Protein AF-A0A350XWM2-F1 (afdb_monomer)

pLDDT: mean 89.62, std 12.5, range [41.16, 98.75]

Mean predicted aligned error: 4.79 Å

Sequence (132 aa):
GCSALTEIAIPSGVTSIGASAFNGCSGLTVLDIPTGVTAIGEAAFSDCLGIKKFTIPSGVIKIENSVFSGCSSLSDVNIHSGITSIGDNAFNGCSSLTASYDFLYYVDYIGTSSFADCEGIDSLTVYNRKCI

Secondary structure (DSSP, 8-state):
--TT--EEE--TT--EE-TTTTTT-TT--EEE--TT--EE-TTTTTT-TT--EEE--TT--EE-TTTTTT-TT--EEE--TT--EE-TTTTTT-TTPPPPTTTTBT--EE-TTTTTT-TT-S----B-S---

Radius of gyration: 13.98 Å; Cα contacts (8 Å, |Δi|>4): 388; chains: 1; bounding box: 32×41×32 Å

Foldseek 3Di:
DCCPAAEDDDDQPDQEQEACCCAQNCNHAYYDDHLNHQYYYHCSCDNNCNHQEEEDRPNHQEQEHRVHQQNCNHAYYHADLSHQEYEHSSNQNVQNHADDAPRANAHNYYYHNVCHNNVNYPDHDHHHPDDD

Nearest PDB structures (foldseek):
  4gt6-assembly1_A  TM=9.016E-01  e=3.852E-07  Faecalibacterium duncaniae
  4fs7-assembly1_A  TM=9.587E-01  e=2.783E-05  Bacteroides ovatus ATCC 8483
  6mlx-assembly3_C  TM=9.124E-01  e=1.728E-04  Treponema pallidum
  4fdw-assembly1_A  TM=7.492E-01  e=3.702E-05  Bacteroides ovatus ATCC 8483
  4cp6-assembly1_A  TM=5.880E-01  e=2.832E-03  Streptococcus pneumoniae

Solvent-accessible surface area (backbone atoms only — not comparable to full-atom values): 6378 Å² total; per-residue (Å²): 87,52,52,82,43,42,64,51,83,53,63,73,86,44,44,62,45,53,57,42,70,41,26,34,17,36,36,26,52,46,75,53,74,38,63,58,22,42,43,55,26,43,25,20,38,14,36,15,42,34,28,37,66,47,70,61,32,80,52,31,41,53,48,32,37,22,24,33,20,44,12,37,43,26,34,44,71,50,53,56,74,61,31,36,36,39,23,40,25,21,33,18,37,13,33,43,26,45,62,63,91,71,53,30,48,45,41,78,41,76,33,64,54,23,62,36,64,26,7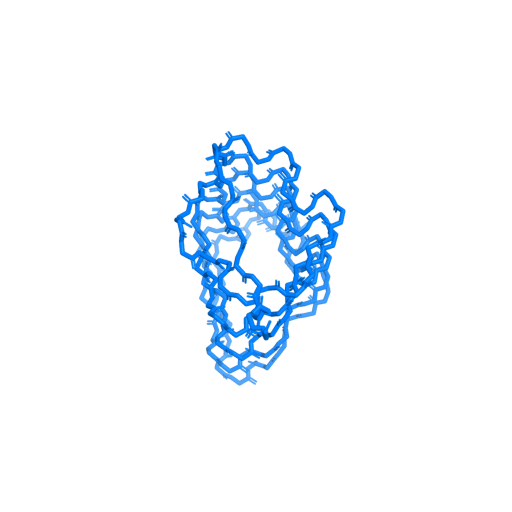2,41,45,88,62,86,70,76,41,65,85,78,82,128

Structure (mmCIF, N/CA/C/O backbone):
data_AF-A0A350XWM2-F1
#
_entry.id   AF-A0A350XWM2-F1
#
loop_
_atom_site.group_PDB
_atom_site.id
_atom_site.type_symbol
_atom_site.label_atom_id
_atom_site.labe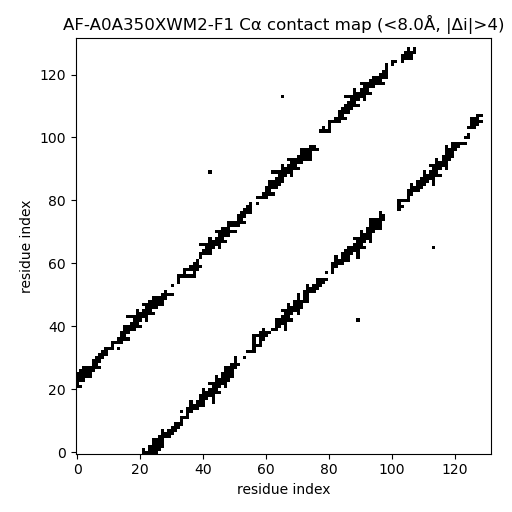l_alt_id
_atom_site.label_comp_id
_atom_site.label_asym_id
_atom_site.label_entity_id
_atom_site.label_seq_id
_atom_site.pdbx_PDB_ins_code
_atom_site.Cartn_x
_atom_site.Cartn_y
_atom_site.Cartn_z
_atom_site.occupancy
_atom_site.B_iso_or_equiv
_atom_site.auth_seq_id
_atom_site.auth_comp_id
_atom_site.auth_asym_id
_atom_site.auth_atom_id
_atom_site.pdbx_PDB_model_num
ATOM 1 N N . GLY A 1 1 ? 3.310 -15.412 -4.965 1.00 75.94 1 GLY A N 1
ATOM 2 C CA . GLY A 1 1 ? 1.909 -15.062 -5.244 1.00 75.94 1 GLY A CA 1
ATOM 3 C C . GLY A 1 1 ? 1.352 -15.751 -6.473 1.00 75.94 1 GLY A C 1
ATOM 4 O O . GLY A 1 1 ? 2.024 -16.576 -7.088 1.00 75.94 1 GLY A O 1
ATOM 5 N N . CYS A 1 2 ? 0.105 -15.418 -6.808 1.00 89.50 2 CYS A N 1
ATOM 6 C CA . CYS A 1 2 ? -0.668 -15.969 -7.922 1.00 89.50 2 CYS A CA 1
ATOM 7 C C . CYS A 1 2 ? -0.466 -15.127 -9.192 1.00 89.50 2 CYS A C 1
ATOM 9 O O . CYS A 1 2 ? -1.281 -14.268 -9.509 1.00 89.50 2 CYS A O 1
ATOM 11 N N . SER A 1 3 ? 0.614 -15.364 -9.936 1.00 91.00 3 SER A N 1
ATOM 12 C CA . SER A 1 3 ? 0.990 -14.550 -11.108 1.00 91.00 3 SER A CA 1
ATOM 13 C C . SER A 1 3 ? -0.024 -14.558 -12.262 1.00 91.00 3 SER A C 1
ATOM 15 O O . SER A 1 3 ? -0.007 -13.648 -13.083 1.00 91.00 3 SER A O 1
ATOM 17 N N . ALA A 1 4 ? -0.912 -15.555 -12.325 1.00 94.50 4 ALA A N 1
ATOM 18 C CA . ALA A 1 4 ? -1.978 -15.638 -13.326 1.00 94.50 4 ALA A CA 1
ATOM 19 C C . ALA A 1 4 ? -3.270 -14.899 -12.926 1.00 94.50 4 ALA A C 1
ATOM 21 O O . ALA A 1 4 ? -4.170 -14.768 -13.753 1.00 94.50 4 ALA A O 1
ATOM 22 N N . LEU A 1 5 ? -3.397 -14.448 -11.672 1.00 94.50 5 LEU A N 1
ATOM 23 C CA . LEU A 1 5 ? -4.575 -13.717 -11.211 1.00 94.50 5 LEU A CA 1
ATOM 24 C C . LEU A 1 5 ? -4.510 -12.282 -11.737 1.00 94.50 5 LEU A C 1
ATOM 26 O O . LEU A 1 5 ? -3.659 -11.514 -11.300 1.00 94.50 5 LEU A O 1
ATOM 30 N N . THR A 1 6 ? -5.398 -11.928 -12.664 1.00 96.31 6 THR A N 1
ATOM 31 C CA . THR A 1 6 ? -5.414 -10.597 -13.295 1.00 96.31 6 THR A CA 1
ATOM 32 C C . THR A 1 6 ? -6.416 -9.632 -12.681 1.00 96.31 6 THR A C 1
ATOM 34 O O . THR A 1 6 ? -6.230 -8.417 -12.761 1.00 96.31 6 THR A O 1
ATOM 37 N N . GLU A 1 7 ? -7.463 -10.175 -12.069 1.00 94.81 7 GLU A N 1
ATOM 38 C CA . GLU A 1 7 ? -8.595 -9.441 -11.519 1.00 94.81 7 GLU A CA 1
ATOM 39 C C . GLU A 1 7 ? -9.073 -10.103 -10.230 1.00 94.81 7 GLU A C 1
ATOM 41 O O . GLU A 1 7 ? -9.072 -11.332 -10.113 1.00 94.81 7 GLU A O 1
ATOM 46 N N . ILE A 1 8 ? -9.519 -9.288 -9.278 1.00 91.75 8 ILE A N 1
ATOM 47 C CA . ILE A 1 8 ? -10.257 -9.762 -8.115 1.00 91.75 8 ILE A CA 1
ATOM 48 C C . ILE A 1 8 ? -11.388 -8.802 -7.750 1.00 91.75 8 ILE A C 1
ATOM 50 O O . ILE A 1 8 ? -11.193 -7.594 -7.626 1.00 91.75 8 ILE A O 1
ATOM 54 N N . ALA A 1 9 ? -12.562 -9.381 -7.509 1.00 90.56 9 ALA A N 1
ATOM 55 C CA . ALA A 1 9 ? -13.698 -8.700 -6.910 1.00 90.56 9 ALA A CA 1
ATOM 56 C C . ALA A 1 9 ? -13.833 -9.153 -5.451 1.00 90.56 9 ALA A C 1
ATOM 58 O O . ALA A 1 9 ? -14.170 -10.309 -5.179 1.00 90.56 9 ALA A O 1
ATOM 59 N N . ILE A 1 10 ? -13.552 -8.256 -4.502 1.00 91.19 10 ILE A N 1
ATOM 60 C CA . ILE A 1 10 ? -13.708 -8.547 -3.074 1.00 91.19 10 ILE A CA 1
ATOM 61 C C . ILE A 1 10 ? -15.179 -8.302 -2.673 1.00 91.19 10 ILE A C 1
ATOM 63 O O . ILE A 1 10 ? -15.699 -7.210 -2.909 1.00 91.19 10 ILE A O 1
ATOM 67 N N . PRO A 1 11 ? -15.877 -9.279 -2.059 1.00 92.44 11 PRO A N 1
ATOM 68 C CA . PRO A 1 11 ? -17.278 -9.121 -1.665 1.00 92.44 11 PRO A CA 1
ATOM 69 C C . PRO A 1 11 ? -17.501 -7.984 -0.658 1.00 92.44 11 PRO A C 1
ATOM 71 O O . PRO A 1 11 ? -16.702 -7.789 0.255 1.00 92.44 11 PRO A O 1
ATOM 74 N N . SER A 1 12 ? -18.648 -7.303 -0.737 1.00 91.06 12 SER A N 1
ATOM 75 C CA . SER A 1 12 ? -18.987 -6.146 0.115 1.00 91.06 12 SER A CA 1
ATOM 76 C C . SER A 1 12 ? -19.051 -6.429 1.624 1.00 91.06 12 SER A C 1
ATOM 78 O O . SER A 1 12 ? -19.002 -5.491 2.414 1.00 91.06 12 SER A O 1
ATOM 80 N N . GLY A 1 13 ? -19.151 -7.698 2.033 1.00 95.25 13 GLY A N 1
ATOM 81 C CA . GLY A 1 13 ? -19.128 -8.112 3.441 1.00 95.25 13 GLY A CA 1
ATOM 82 C C . GLY A 1 13 ? -17.727 -8.257 4.044 1.00 95.25 13 GLY A C 1
ATOM 83 O O . GLY A 1 13 ? -17.610 -8.533 5.236 1.00 95.25 13 GLY A O 1
ATOM 84 N N . VAL A 1 14 ? -16.667 -8.112 3.244 1.00 96.62 14 VAL A N 1
ATOM 85 C CA . VAL A 1 14 ? -15.286 -8.200 3.729 1.00 96.62 14 VAL A CA 1
ATOM 86 C C . VAL A 1 14 ? -14.922 -6.926 4.483 1.00 96.62 14 VAL A C 1
ATOM 88 O O . VAL A 1 14 ? -15.028 -5.822 3.954 1.00 96.62 14 VAL A O 1
ATOM 91 N N . THR A 1 15 ? -14.460 -7.093 5.721 1.00 97.50 15 THR A N 1
ATOM 92 C CA . THR A 1 15 ? -14.045 -5.992 6.602 1.00 97.50 15 THR A CA 1
ATOM 93 C C . THR A 1 15 ? -12.530 -5.882 6.748 1.00 97.50 15 THR A C 1
ATOM 95 O O . THR A 1 15 ? -12.029 -4.841 7.166 1.00 97.50 15 THR A O 1
ATOM 98 N N . SER A 1 16 ? -11.776 -6.920 6.385 1.00 97.44 16 SER A N 1
ATOM 99 C CA . SER A 1 16 ? -10.319 -6.922 6.477 1.00 97.44 16 SER A CA 1
ATOM 100 C C . SER A 1 16 ? -9.662 -7.736 5.368 1.00 97.44 16 SER A C 1
ATOM 102 O O . SER A 1 16 ? -10.196 -8.741 4.898 1.00 97.44 16 SER A O 1
ATOM 104 N N . ILE A 1 17 ? -8.469 -7.297 4.970 1.00 97.88 17 ILE A N 1
ATOM 105 C CA . ILE A 1 17 ? -7.563 -8.017 4.077 1.00 97.88 17 ILE A CA 1
ATOM 106 C C . ILE A 1 17 ? -6.363 -8.447 4.912 1.00 97.88 17 ILE A C 1
ATOM 108 O O . ILE A 1 17 ? -5.702 -7.615 5.531 1.00 97.88 17 ILE A O 1
ATOM 112 N N . GLY A 1 18 ? -6.116 -9.754 4.975 1.00 98.25 18 GLY A N 1
ATOM 113 C CA . GLY A 1 18 ? -5.069 -10.326 5.819 1.00 98.25 18 GLY A CA 1
ATOM 114 C C . GLY A 1 18 ? -3.654 -9.957 5.373 1.00 98.25 18 GLY A C 1
ATOM 115 O O . GLY A 1 18 ? -3.423 -9.558 4.229 1.00 98.25 18 GLY A O 1
ATOM 116 N N . ALA A 1 19 ? -2.696 -10.140 6.282 1.00 98.56 19 ALA A N 1
ATOM 117 C CA . ALA A 1 19 ? -1.282 -9.983 5.965 1.00 98.56 19 ALA A CA 1
ATOM 118 C C . ALA A 1 19 ? -0.883 -10.901 4.798 1.00 98.56 19 ALA A C 1
ATOM 120 O O . ALA A 1 19 ? -1.285 -12.064 4.747 1.00 98.56 19 ALA A O 1
ATOM 121 N N . SER A 1 20 ? -0.110 -10.361 3.853 1.00 98.06 20 SER A N 1
ATOM 122 C CA . SER A 1 20 ? 0.365 -11.052 2.645 1.00 98.06 20 SER A CA 1
ATOM 123 C C . SER A 1 20 ? -0.722 -11.690 1.761 1.00 98.06 20 SER A C 1
ATOM 125 O O . SER A 1 20 ? -0.392 -12.517 0.912 1.00 98.06 20 SER A O 1
ATOM 127 N N . ALA A 1 21 ? -2.004 -11.319 1.911 1.00 97.50 21 ALA A N 1
ATOM 128 C CA . ALA A 1 21 ? -3.126 -11.980 1.230 1.00 97.50 21 ALA A CA 1
ATOM 129 C C . ALA A 1 21 ? -2.974 -12.058 -0.301 1.00 97.50 21 ALA A C 1
ATOM 131 O O . ALA A 1 21 ? -3.366 -13.054 -0.907 1.00 97.50 21 ALA A O 1
ATOM 132 N N . PHE A 1 22 ? -2.370 -11.037 -0.911 1.00 97.69 22 PHE A N 1
ATOM 133 C CA . PHE A 1 22 ? -2.096 -10.954 -2.345 1.00 97.69 22 PHE A CA 1
ATOM 134 C C . PHE A 1 22 ? -0.607 -10.766 -2.653 1.00 97.69 22 PHE A C 1
ATOM 136 O O . PHE A 1 22 ? -0.263 -10.391 -3.771 1.00 97.69 22 PHE A O 1
ATOM 143 N N . ASN A 1 23 ? 0.289 -11.078 -1.710 1.00 98.00 23 ASN A N 1
ATOM 144 C CA . ASN A 1 23 ? 1.728 -10.918 -1.909 1.00 98.00 23 ASN A CA 1
ATOM 145 C C . ASN A 1 23 ? 2.218 -11.664 -3.171 1.00 98.00 23 ASN A C 1
ATOM 147 O O . ASN A 1 23 ? 1.952 -12.857 -3.381 1.00 98.00 23 ASN A O 1
ATOM 151 N N . GLY A 1 24 ? 2.931 -10.945 -4.036 1.00 97.75 24 GLY A N 1
ATOM 152 C CA . GLY A 1 24 ? 3.489 -11.430 -5.291 1.00 97.75 24 GLY A CA 1
ATOM 153 C C . GLY A 1 24 ? 2.442 -11.810 -6.338 1.00 97.75 24 GLY A C 1
ATOM 154 O O . GLY A 1 24 ? 2.725 -12.660 -7.188 1.00 97.75 24 GLY A O 1
ATOM 155 N N . CYS A 1 25 ? 1.217 -11.279 -6.272 1.00 97.44 25 CYS A N 1
ATOM 156 C CA . CYS A 1 25 ? 0.229 -11.409 -7.349 1.00 97.44 25 CYS A CA 1
ATOM 157 C C . CYS A 1 25 ? 0.571 -10.436 -8.486 1.00 97.44 25 CYS A C 1
ATOM 159 O O . CYS A 1 25 ? -0.141 -9.474 -8.753 1.00 97.44 25 CYS A O 1
ATOM 161 N N . SER A 1 26 ? 1.694 -10.687 -9.161 1.00 96.69 26 SER A N 1
ATOM 162 C CA . SER A 1 26 ? 2.280 -9.774 -10.150 1.00 96.69 26 SER A CA 1
ATOM 163 C C . SER A 1 26 ? 1.413 -9.525 -11.389 1.00 96.69 26 SER A C 1
ATOM 165 O O . SER A 1 26 ? 1.596 -8.509 -12.052 1.00 96.69 26 SER A O 1
ATOM 167 N N . GLY A 1 27 ? 0.466 -10.418 -11.691 1.00 96.12 27 GLY A N 1
ATOM 168 C CA . GLY A 1 27 ? -0.499 -10.251 -12.779 1.00 96.12 27 GLY A CA 1
ATOM 169 C C . GLY A 1 27 ? -1.713 -9.388 -12.429 1.00 96.12 27 GLY A C 1
ATOM 170 O O . GLY A 1 27 ? -2.459 -9.031 -13.338 1.00 96.12 27 GLY A O 1
ATOM 171 N N . LEU A 1 28 ? -1.925 -9.049 -11.150 1.00 96.69 28 LEU A N 1
ATOM 172 C CA . LEU A 1 28 ? -3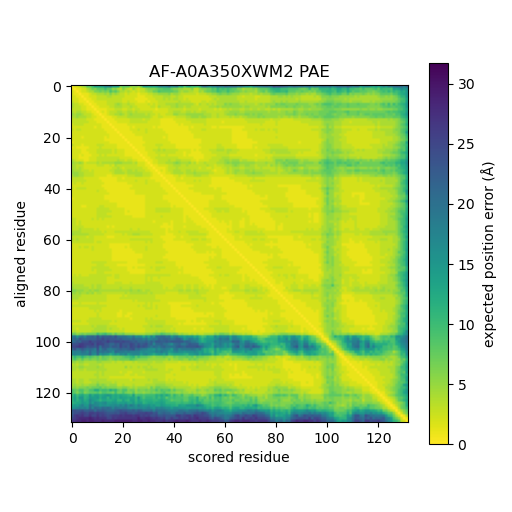.138 -8.379 -10.684 1.00 96.69 28 LEU A CA 1
ATOM 173 C C . LEU A 1 28 ? -3.155 -6.925 -11.158 1.00 96.69 28 LEU A C 1
ATOM 175 O O . LEU A 1 28 ? -2.312 -6.131 -10.756 1.00 96.69 28 LEU A O 1
ATOM 179 N N . THR A 1 29 ? -4.118 -6.584 -12.011 1.00 95.06 29 THR A N 1
ATOM 180 C CA . THR A 1 29 ? -4.246 -5.251 -12.631 1.00 95.06 29 THR A CA 1
ATOM 181 C C . THR A 1 29 ? -5.575 -4.578 -12.310 1.00 95.06 29 THR A C 1
ATOM 183 O O . THR A 1 29 ? -5.637 -3.350 -12.266 1.00 95.06 29 THR A O 1
ATOM 186 N N . VAL A 1 30 ? -6.621 -5.374 -12.068 1.00 89.81 30 VAL A N 1
ATOM 187 C CA . VAL A 1 30 ? -7.963 -4.910 -11.708 1.00 89.81 30 VAL A CA 1
ATOM 188 C C . VAL A 1 30 ? -8.259 -5.336 -10.273 1.00 89.81 30 VAL A C 1
ATOM 190 O O . VAL A 1 30 ? -8.222 -6.523 -9.945 1.00 89.81 30 VAL A O 1
ATOM 193 N N . LEU A 1 31 ? -8.518 -4.359 -9.409 1.00 90.50 31 LEU A N 1
ATOM 194 C CA . LEU A 1 31 ? -8.714 -4.568 -7.982 1.00 90.50 31 LEU A CA 1
ATOM 195 C C . LEU A 1 31 ? -9.728 -3.561 -7.444 1.00 90.50 31 LEU A C 1
ATOM 197 O O . LEU A 1 31 ? -9.418 -2.377 -7.327 1.00 90.50 31 LEU A O 1
ATOM 201 N N . ASP A 1 32 ? -10.899 -4.060 -7.056 1.00 87.44 32 ASP A N 1
ATOM 202 C CA . ASP A 1 32 ? -11.929 -3.268 -6.388 1.00 87.44 32 ASP A CA 1
ATOM 203 C C . ASP A 1 32 ? -11.985 -3.638 -4.902 1.00 87.44 32 ASP A C 1
ATOM 205 O O . ASP A 1 32 ? -12.397 -4.743 -4.529 1.00 87.44 32 ASP A O 1
ATOM 209 N N . ILE A 1 33 ? -11.563 -2.707 -4.039 1.00 91.44 33 ILE A N 1
ATOM 210 C CA . ILE A 1 33 ? -11.658 -2.866 -2.584 1.00 91.44 33 ILE A CA 1
ATOM 211 C C . ILE A 1 33 ? -12.974 -2.251 -2.088 1.00 91.44 33 ILE A C 1
ATOM 213 O O . ILE A 1 33 ? -13.1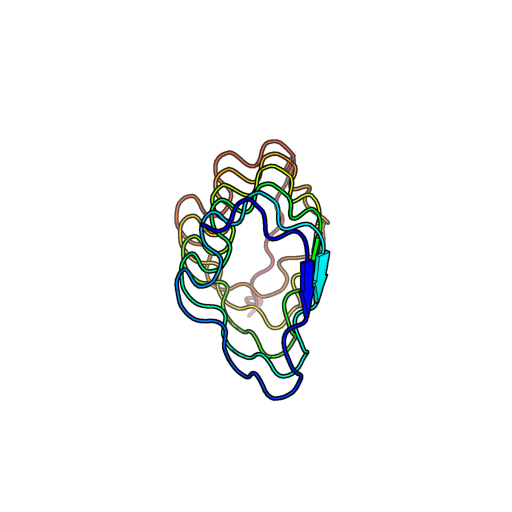95 -1.052 -2.276 1.00 91.44 33 ILE A O 1
ATOM 217 N N . PRO A 1 34 ? -13.853 -3.021 -1.423 1.00 90.94 34 PRO A N 1
ATOM 218 C CA . PRO A 1 34 ? -15.103 -2.494 -0.904 1.00 90.94 34 PRO A CA 1
ATOM 219 C C . PRO A 1 34 ? -14.863 -1.477 0.215 1.00 90.94 34 PRO A C 1
ATOM 221 O O . PRO A 1 34 ? -13.960 -1.615 1.041 1.00 90.94 34 PRO A O 1
ATOM 224 N N . THR A 1 35 ? -15.739 -0.475 0.292 1.00 90.50 35 THR A N 1
ATOM 225 C CA . THR A 1 35 ? -15.663 0.619 1.278 1.00 90.50 35 THR A CA 1
ATOM 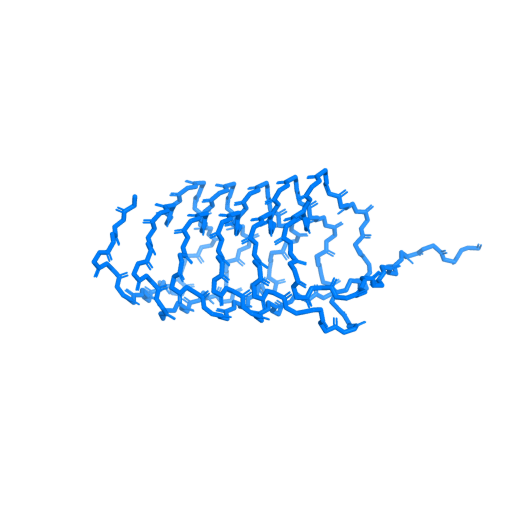226 C C . THR A 1 35 ? -15.801 0.155 2.730 1.00 90.50 35 THR A C 1
ATOM 228 O O . THR A 1 35 ? -15.413 0.886 3.638 1.00 90.50 35 THR A O 1
ATOM 231 N N . GLY A 1 36 ? -16.338 -1.050 2.953 1.00 95.12 36 GLY A N 1
ATOM 232 C CA . GLY A 1 36 ? -16.465 -1.678 4.270 1.00 95.12 36 GLY A CA 1
ATOM 233 C C . GLY A 1 36 ? -15.157 -2.232 4.845 1.00 95.12 36 GLY A C 1
ATOM 234 O O . GLY A 1 36 ? -15.132 -2.602 6.018 1.00 95.12 36 GLY A O 1
ATOM 235 N N . VAL A 1 37 ? -14.076 -2.280 4.058 1.00 97.50 37 VAL A N 1
ATOM 236 C CA . VAL A 1 37 ? -12.757 -2.693 4.547 1.00 97.50 37 VAL A CA 1
ATOM 237 C C . VAL A 1 37 ? -12.197 -1.623 5.482 1.00 97.50 37 VAL A C 1
ATOM 239 O O . VAL A 1 37 ? -12.081 -0.454 5.120 1.00 97.50 37 VAL A O 1
ATOM 242 N N . THR A 1 38 ? -11.822 -2.037 6.690 1.00 97.50 38 THR A N 1
ATOM 243 C CA . THR A 1 38 ? -11.251 -1.170 7.731 1.00 97.50 38 THR A CA 1
ATOM 244 C C . THR A 1 38 ? -9.798 -1.506 8.057 1.00 97.50 38 THR A C 1
ATOM 246 O O . THR A 1 38 ? -9.129 -0.736 8.743 1.00 97.50 38 THR A O 1
ATOM 249 N N . ALA A 1 39 ? -9.283 -2.633 7.555 1.00 97.81 39 ALA A N 1
ATOM 250 C CA . ALA A 1 39 ? -7.908 -3.062 7.783 1.00 97.81 39 ALA A CA 1
ATOM 251 C C . ALA A 1 39 ? -7.302 -3.743 6.549 1.00 97.81 39 ALA A C 1
ATOM 253 O O . ALA A 1 39 ? -7.915 -4.632 5.953 1.00 97.81 39 ALA A O 1
ATOM 254 N N . ILE A 1 40 ? -6.069 -3.357 6.216 1.00 98.25 40 ILE A N 1
ATOM 255 C CA . ILE A 1 40 ? -5.220 -4.004 5.213 1.00 98.25 40 ILE A CA 1
ATOM 256 C C . ILE A 1 40 ? -3.931 -4.405 5.926 1.00 98.25 40 ILE A C 1
ATOM 258 O O . ILE A 1 40 ? -3.229 -3.549 6.455 1.00 98.25 40 ILE A O 1
ATOM 262 N N . GLY A 1 41 ? -3.667 -5.707 5.995 1.00 98.56 41 GLY A N 1
ATOM 263 C CA . GLY A 1 41 ? -2.541 -6.251 6.743 1.00 98.56 41 GLY A CA 1
ATOM 264 C C . GLY A 1 41 ? -1.184 -6.001 6.090 1.00 98.56 41 GLY A C 1
ATOM 265 O O . GLY A 1 41 ? -1.080 -5.671 4.908 1.00 98.56 41 GLY A O 1
ATOM 266 N N . GLU A 1 42 ? -0.136 -6.234 6.876 1.00 98.75 42 GLU A N 1
ATOM 267 C CA . GLU A 1 42 ? 1.261 -6.156 6.447 1.00 98.75 42 GLU A CA 1
ATOM 268 C C . GLU A 1 42 ? 1.506 -6.910 5.132 1.00 98.75 42 GLU A C 1
ATOM 270 O O . GLU A 1 42 ? 1.058 -8.048 4.956 1.00 98.75 42 GLU A O 1
ATOM 275 N N . ALA A 1 43 ? 2.215 -6.262 4.203 1.00 98.56 43 ALA A N 1
ATOM 276 C CA . ALA A 1 43 ? 2.591 -6.814 2.902 1.00 98.56 43 ALA A CA 1
ATOM 277 C C . ALA A 1 43 ? 1.426 -7.367 2.053 1.00 98.56 43 ALA A C 1
ATOM 279 O O . ALA A 1 43 ? 1.666 -8.135 1.119 1.00 98.56 43 ALA A O 1
ATOM 280 N N . ALA A 1 44 ? 0.170 -6.990 2.342 1.00 98.38 44 ALA A N 1
ATOM 281 C CA . ALA A 1 44 ? -1.012 -7.554 1.686 1.00 98.38 44 ALA A CA 1
ATOM 282 C C . ALA A 1 44 ? -0.951 -7.491 0.155 1.00 98.38 44 ALA A C 1
ATOM 284 O O . ALA A 1 44 ? -1.414 -8.429 -0.486 1.00 98.38 44 ALA A O 1
ATOM 285 N N . PHE A 1 45 ? -0.352 -6.445 -0.417 1.00 98.25 45 PHE A N 1
ATOM 286 C CA . PHE A 1 45 ? -0.184 -6.261 -1.858 1.00 98.25 45 PHE A CA 1
ATOM 287 C C . PHE A 1 45 ? 1.285 -6.114 -2.269 1.00 98.25 45 PHE A C 1
ATOM 289 O O . PHE A 1 45 ? 1.561 -5.607 -3.350 1.00 98.25 45 PHE A O 1
ATOM 296 N N . SER A 1 46 ? 2.238 -6.547 -1.441 1.00 98.50 46 SER A N 1
ATOM 297 C CA . SER A 1 46 ? 3.656 -6.447 -1.795 1.00 98.50 46 SER A CA 1
ATOM 298 C C . SER A 1 46 ? 3.961 -7.267 -3.058 1.00 98.50 46 SER A C 1
ATOM 300 O O . SER A 1 46 ? 3.373 -8.326 -3.270 1.00 98.50 46 SER A O 1
ATOM 302 N N . ASP A 1 47 ? 4.842 -6.755 -3.918 1.00 98.31 47 ASP A N 1
ATOM 303 C CA . ASP A 1 47 ? 5.241 -7.323 -5.212 1.00 98.31 47 ASP A CA 1
ATOM 304 C C . ASP A 1 47 ? 4.081 -7.533 -6.211 1.00 98.31 47 ASP A C 1
ATOM 306 O O . ASP A 1 47 ? 4.158 -8.345 -7.142 1.00 98.31 47 ASP A O 1
ATOM 310 N N . CYS A 1 48 ? 2.989 -6.777 -6.064 1.00 97.88 48 CYS A N 1
ATOM 311 C CA . CYS A 1 48 ? 1.905 -6.714 -7.044 1.00 97.88 48 CYS A CA 1
ATOM 312 C C . CYS A 1 48 ? 2.264 -5.778 -8.208 1.00 97.88 48 CYS A C 1
ATOM 314 O O . CYS A 1 48 ? 1.772 -4.657 -8.323 1.00 97.88 48 CYS A O 1
ATOM 316 N N . LEU A 1 49 ? 3.117 -6.271 -9.107 1.00 97.44 49 LEU A N 1
ATOM 317 C CA . LEU A 1 49 ? 3.686 -5.502 -10.223 1.00 97.44 49 LEU A CA 1
ATOM 318 C C . LEU A 1 49 ? 2.660 -4.988 -11.249 1.00 97.44 49 LEU A C 1
ATOM 320 O O . LEU A 1 49 ? 2.999 -4.117 -12.046 1.00 97.44 49 LEU A O 1
ATOM 324 N N . GLY A 1 50 ? 1.440 -5.528 -11.275 1.00 96.69 50 G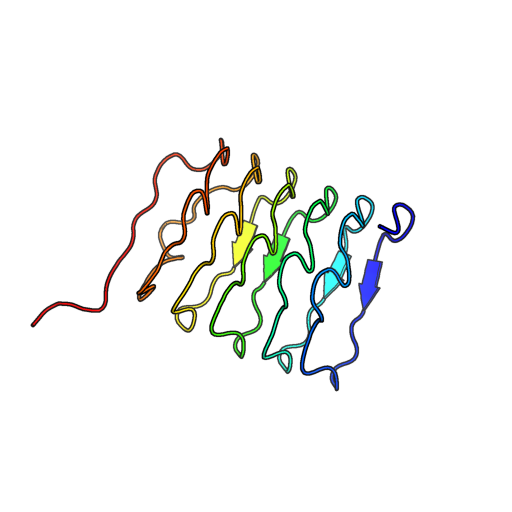LY A N 1
ATOM 325 C CA . GLY A 1 50 ? 0.388 -5.135 -12.216 1.00 96.69 50 GLY A CA 1
ATOM 326 C C . GLY A 1 50 ? -0.511 -3.992 -11.732 1.00 96.69 50 GLY A C 1
ATOM 327 O O . GLY A 1 50 ? -1.183 -3.365 -12.557 1.00 96.69 50 GLY A O 1
ATOM 328 N N . ILE A 1 51 ? -0.534 -3.696 -10.426 1.00 96.00 51 ILE A N 1
ATOM 329 C CA . ILE A 1 51 ? -1.438 -2.687 -9.862 1.00 96.00 51 ILE A CA 1
ATOM 330 C C . ILE A 1 51 ? -0.916 -1.306 -10.245 1.00 96.00 51 ILE A C 1
ATOM 332 O O . ILE A 1 51 ? 0.199 -0.935 -9.894 1.00 96.00 51 ILE A O 1
ATOM 336 N N . LYS A 1 52 ? -1.741 -0.532 -10.954 1.00 95.31 52 LYS A N 1
ATOM 337 C CA . LYS A 1 52 ? -1.398 0.834 -11.386 1.00 95.31 52 LYS A CA 1
ATOM 338 C C . LYS A 1 52 ? -2.016 1.916 -10.521 1.00 95.31 52 LYS A C 1
ATOM 340 O O . LYS A 1 52 ? -1.441 2.991 -10.360 1.00 95.31 52 LYS A O 1
ATOM 345 N N . LYS A 1 53 ? -3.213 1.637 -10.011 1.00 93.62 53 LYS A N 1
ATOM 346 C CA . LYS A 1 53 ? -3.996 2.556 -9.199 1.00 93.62 53 LYS A CA 1
ATOM 347 C C . LYS A 1 53 ? -4.549 1.831 -7.992 1.00 93.62 53 LYS A C 1
ATOM 349 O O . LYS A 1 53 ? -5.007 0.699 -8.127 1.00 93.62 53 LYS A O 1
ATOM 354 N N . PHE A 1 54 ? -4.554 2.499 -6.849 1.00 93.88 54 PHE A N 1
ATOM 355 C CA . PHE A 1 54 ? -5.171 1.974 -5.640 1.00 93.88 54 PHE A CA 1
ATOM 356 C C . PHE A 1 54 ? -5.926 3.078 -4.904 1.00 93.88 54 PHE A C 1
ATOM 358 O O . PHE A 1 54 ? -5.404 4.172 -4.712 1.00 93.88 54 PHE A O 1
ATOM 365 N N . THR A 1 55 ? -7.153 2.798 -4.468 1.00 92.75 55 THR A N 1
ATOM 366 C CA . THR A 1 55 ? -7.895 3.693 -3.570 1.00 92.75 55 THR A CA 1
ATOM 367 C C . THR A 1 55 ? -7.940 3.075 -2.186 1.00 92.75 55 THR A C 1
ATOM 369 O O . THR A 1 55 ? -8.465 1.975 -2.021 1.00 92.75 55 THR A O 1
ATOM 372 N N . ILE A 1 56 ? -7.387 3.774 -1.194 1.00 92.69 56 ILE A N 1
ATOM 373 C CA . ILE A 1 56 ? -7.448 3.332 0.198 1.00 92.69 56 ILE A CA 1
ATOM 374 C C . ILE A 1 56 ? -8.908 3.452 0.679 1.00 92.69 56 ILE A C 1
ATOM 376 O O . ILE A 1 56 ? -9.485 4.540 0.579 1.00 92.69 56 ILE A O 1
ATOM 380 N N . PRO A 1 57 ? -9.539 2.371 1.176 1.00 94.44 57 PRO A N 1
ATOM 381 C CA . PRO A 1 57 ? -10.903 2.437 1.696 1.00 94.44 57 PRO A CA 1
ATOM 382 C C . PRO A 1 57 ? -11.000 3.405 2.874 1.00 94.44 57 PRO A C 1
ATOM 384 O O . PRO A 1 57 ? -10.157 3.373 3.762 1.00 94.44 57 PRO A O 1
ATOM 387 N N . SER A 1 58 ? -12.071 4.199 2.941 1.00 92.00 58 SER A N 1
ATOM 388 C CA . SER A 1 58 ? -12.234 5.271 3.939 1.00 92.00 58 SER A CA 1
ATOM 389 C C . SER A 1 58 ? -12.200 4.817 5.404 1.00 92.00 58 SER A C 1
ATOM 391 O O . SER A 1 58 ? -12.025 5.644 6.297 1.00 92.00 58 SER A O 1
ATOM 393 N N . GLY A 1 59 ? -12.439 3.527 5.664 1.00 94.44 59 GLY A N 1
ATOM 394 C CA . GLY A 1 59 ? -12.371 2.935 6.999 1.00 94.44 59 GLY A CA 1
ATOM 395 C C . GLY A 1 59 ? -10.955 2.567 7.449 1.00 94.44 59 GLY A C 1
ATOM 396 O O . GLY A 1 59 ? -10.761 2.266 8.626 1.00 94.44 59 GLY A O 1
ATOM 397 N N . VAL A 1 60 ? -9.977 2.571 6.541 1.00 96.12 60 VAL A N 1
ATOM 398 C CA . VAL A 1 60 ? -8.576 2.281 6.849 1.00 96.12 60 VAL A CA 1
ATOM 399 C C . VAL A 1 60 ? -7.945 3.520 7.474 1.00 96.12 60 VAL A C 1
ATOM 401 O O . VAL A 1 60 ? -8.021 4.615 6.935 1.00 96.12 60 VAL A O 1
ATOM 404 N N . ILE A 1 61 ? -7.318 3.348 8.636 1.00 95.25 61 ILE 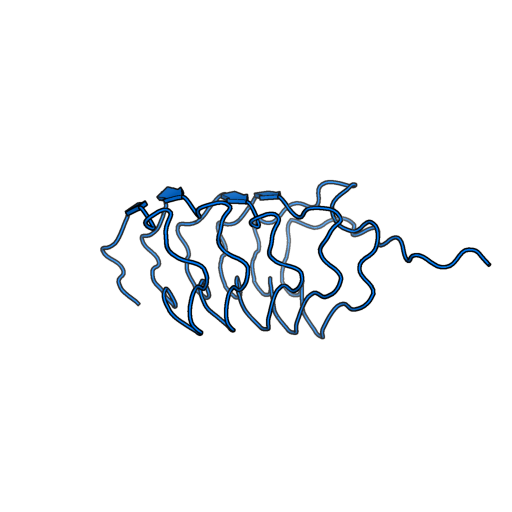A N 1
ATOM 405 C CA . ILE A 1 61 ? -6.675 4.444 9.386 1.00 95.25 61 ILE A CA 1
ATOM 406 C C . ILE A 1 61 ? -5.145 4.367 9.303 1.00 95.25 61 ILE A C 1
ATOM 408 O O . ILE A 1 61 ? -4.446 5.359 9.514 1.00 95.25 61 ILE A O 1
ATOM 412 N N . LYS A 1 62 ? -4.609 3.187 8.982 1.00 95.75 62 LYS A N 1
ATOM 413 C CA . LYS A 1 62 ? -3.174 2.921 8.917 1.00 95.75 62 LYS A CA 1
ATOM 414 C C . LYS A 1 62 ? -2.842 2.156 7.650 1.00 95.75 62 LYS A C 1
ATOM 416 O O . LYS A 1 62 ? -3.526 1.192 7.316 1.00 95.75 62 LYS A O 1
ATOM 421 N N . ILE A 1 63 ? -1.771 2.572 6.988 1.00 96.56 63 ILE A N 1
ATOM 422 C CA . ILE A 1 63 ? -1.111 1.770 5.963 1.00 96.56 63 ILE A CA 1
ATOM 423 C C . ILE A 1 63 ? -0.015 1.003 6.690 1.00 96.56 63 ILE A C 1
ATOM 425 O O . ILE A 1 63 ? 0.942 1.610 7.163 1.00 96.56 63 ILE A O 1
ATOM 429 N N . GLU A 1 64 ? -0.206 -0.303 6.854 1.00 98.56 64 GLU A N 1
ATOM 430 C CA . GLU A 1 64 ? 0.736 -1.168 7.568 1.00 98.56 64 GLU A CA 1
ATOM 431 C C . GLU A 1 64 ? 2.077 -1.302 6.826 1.00 98.56 64 GLU A C 1
ATOM 433 O O . GLU A 1 64 ? 2.266 -0.809 5.707 1.00 98.56 64 GLU A O 1
ATOM 438 N N . ASN A 1 65 ? 3.026 -1.987 7.460 1.00 98.69 65 ASN A N 1
ATOM 439 C CA . ASN A 1 65 ? 4.350 -2.211 6.895 1.00 98.69 65 ASN A CA 1
ATOM 440 C C . ASN A 1 65 ? 4.271 -2.918 5.534 1.00 98.69 65 ASN A C 1
ATOM 442 O O . ASN A 1 65 ? 3.484 -3.848 5.329 1.00 98.69 65 ASN A O 1
ATOM 446 N N . SER A 1 66 ? 5.102 -2.462 4.599 1.00 98.62 66 SER A N 1
ATOM 447 C CA . SER A 1 66 ? 5.303 -3.070 3.282 1.00 98.62 66 SER A CA 1
ATOM 448 C C . SER A 1 66 ? 4.044 -3.322 2.441 1.00 98.62 66 SER A C 1
ATOM 450 O O . SER A 1 66 ? 4.131 -4.084 1.482 1.00 98.62 66 SER A O 1
ATOM 452 N N . VAL A 1 67 ? 2.883 -2.717 2.741 1.00 98.50 67 VAL A N 1
ATOM 453 C CA . VAL A 1 67 ? 1.600 -3.049 2.079 1.00 98.50 67 VAL A CA 1
ATOM 454 C C . VAL A 1 67 ? 1.708 -3.039 0.553 1.00 98.50 67 VAL A C 1
ATOM 456 O O . VAL A 1 67 ? 1.193 -3.961 -0.073 1.00 98.50 67 VAL A O 1
ATOM 459 N N . PHE A 1 68 ? 2.410 -2.060 -0.022 1.00 98.19 68 PHE A N 1
ATOM 460 C CA . PHE A 1 68 ? 2.663 -1.920 -1.459 1.00 98.19 68 PHE A CA 1
ATOM 461 C C . PHE A 1 68 ? 4.147 -2.055 -1.826 1.00 98.19 68 PHE A C 1
ATOM 463 O O . PHE A 1 68 ? 4.539 -1.690 -2.932 1.00 98.19 68 PHE A O 1
ATOM 470 N N . SER A 1 69 ? 4.988 -2.592 -0.938 1.00 98.44 69 SER A N 1
ATOM 471 C CA . SER A 1 69 ? 6.423 -2.757 -1.203 1.00 98.44 69 SER A CA 1
ATOM 472 C C . SER A 1 69 ? 6.649 -3.522 -2.509 1.00 98.44 69 SER A C 1
ATOM 474 O O . SER A 1 69 ? 6.080 -4.596 -2.688 1.00 98.44 69 SER A O 1
ATOM 476 N N . GLY A 1 70 ? 7.460 -2.980 -3.414 1.00 98.00 70 GLY A N 1
ATOM 477 C CA . GLY A 1 70 ? 7.782 -3.566 -4.716 1.00 98.00 70 GLY A CA 1
ATOM 478 C C . GLY A 1 70 ? 6.718 -3.373 -5.803 1.00 98.00 70 GLY A C 1
ATOM 479 O O . GLY A 1 70 ? 6.892 -3.889 -6.905 1.00 98.00 70 GLY A O 1
ATOM 480 N N . CYS A 1 71 ? 5.626 -2.637 -5.558 1.00 97.62 71 CYS A N 1
ATOM 481 C CA . CYS A 1 71 ? 4.603 -2.357 -6.577 1.00 97.62 71 CYS A CA 1
ATOM 482 C C . CYS A 1 71 ? 5.091 -1.327 -7.611 1.00 97.62 71 CYS A C 1
ATOM 484 O O . CYS A 1 71 ? 4.622 -0.193 -7.657 1.00 97.62 71 CYS A O 1
ATOM 486 N N . SER A 1 72 ? 6.030 -1.716 -8.471 1.00 97.12 72 SER A N 1
ATOM 487 C CA . SER A 1 72 ? 6.733 -0.800 -9.380 1.00 97.12 72 SER A CA 1
ATOM 488 C C . SER A 1 72 ? 5.843 -0.097 -10.411 1.00 97.12 72 SER A C 1
ATOM 490 O O . SER A 1 72 ? 6.191 0.995 -10.855 1.00 97.12 72 SER A O 1
ATOM 492 N N . SER A 1 73 ? 4.687 -0.666 -10.769 1.00 96.69 73 SER A N 1
ATOM 493 C CA . SER A 1 73 ? 3.712 -0.029 -11.673 1.00 96.69 73 SER A CA 1
ATOM 494 C C . SER A 1 73 ? 2.716 0.897 -10.971 1.00 96.69 73 SER A C 1
ATOM 496 O O . SER A 1 73 ? 1.930 1.553 -11.660 1.00 96.69 73 SER A O 1
ATOM 498 N N . LEU A 1 74 ? 2.703 0.941 -9.634 1.00 95.62 74 LEU A N 1
ATOM 499 C CA . LEU A 1 74 ? 1.745 1.730 -8.865 1.00 95.62 74 LEU A CA 1
ATOM 500 C C . LEU A 1 74 ? 2.067 3.213 -9.027 1.00 95.62 74 LEU A C 1
ATOM 502 O O . LEU A 1 74 ? 3.012 3.714 -8.430 1.00 95.62 74 LEU A O 1
ATOM 506 N N . SER A 1 75 ? 1.283 3.905 -9.849 1.00 93.75 75 SER A N 1
ATOM 507 C CA . SER A 1 75 ? 1.508 5.313 -10.184 1.00 93.75 75 SER A CA 1
ATOM 508 C C . SER A 1 75 ? 0.630 6.283 -9.400 1.00 93.75 75 SER A C 1
ATOM 510 O O . SER A 1 75 ? 0.962 7.458 -9.274 1.00 93.75 75 SER A O 1
ATOM 512 N N . ASP A 1 76 ? -0.510 5.798 -8.905 1.00 90.81 76 ASP A N 1
ATOM 513 C CA . ASP A 1 76 ? -1.571 6.623 -8.328 1.00 90.81 76 ASP A CA 1
ATOM 514 C C . ASP A 1 76 ? -2.174 5.910 -7.111 1.00 90.81 76 ASP A C 1
ATOM 516 O O . ASP A 1 76 ? -2.728 4.812 -7.226 1.00 90.81 76 ASP A O 1
ATOM 520 N N . VAL A 1 77 ? -2.047 6.521 -5.936 1.00 90.81 77 VAL A N 1
ATOM 521 C CA . VAL A 1 77 ? -2.629 6.012 -4.692 1.00 90.81 77 VAL A CA 1
ATOM 522 C C . VAL A 1 77 ? -3.483 7.106 -4.090 1.00 90.81 77 VAL A C 1
ATOM 524 O O . VAL A 1 77 ? -2.962 8.116 -3.631 1.00 90.81 77 VAL A O 1
ATOM 527 N N . ASN A 1 78 ? -4.793 6.887 -4.038 1.00 88.75 78 ASN A N 1
ATOM 528 C CA . ASN A 1 78 ? -5.698 7.805 -3.366 1.00 88.75 78 ASN A CA 1
ATOM 529 C C . ASN A 1 78 ? -5.684 7.542 -1.854 1.00 88.75 78 ASN A C 1
ATOM 531 O O . ASN A 1 78 ? -6.330 6.607 -1.368 1.00 88.75 78 ASN A O 1
ATOM 535 N N . ILE A 1 79 ? -4.919 8.365 -1.134 1.00 87.31 79 ILE A N 1
ATOM 536 C CA . ILE A 1 79 ? -4.842 8.396 0.329 1.00 87.31 79 ILE A CA 1
ATOM 537 C C . ILE A 1 79 ? -5.809 9.470 0.843 1.00 87.31 79 ILE A C 1
ATOM 539 O O . ILE A 1 79 ? -5.668 10.648 0.523 1.00 87.31 79 ILE A O 1
ATOM 543 N N . HIS A 1 80 ? -6.791 9.075 1.655 1.00 87.56 80 HIS A N 1
ATOM 544 C CA . HIS A 1 80 ? -7.730 10.013 2.275 1.00 87.56 80 HIS A CA 1
ATOM 545 C C . HIS A 1 80 ? -7.180 10.590 3.592 1.00 87.56 80 HIS A C 1
ATOM 547 O O . HIS A 1 80 ? -6.355 9.981 4.270 1.00 87.56 80 HIS A O 1
ATOM 553 N N . SER A 1 81 ? -7.729 11.728 4.029 1.00 84.56 81 SER A N 1
ATOM 554 C CA . SER A 1 81 ? -7.320 12.476 5.237 1.00 84.56 81 SER A CA 1
ATOM 555 C C . SER A 1 81 ? -7.549 11.763 6.582 1.00 84.56 81 SER A C 1
ATOM 557 O O . SER A 1 81 ? -7.280 12.326 7.644 1.00 84.56 81 SER A O 1
ATOM 559 N N . GLY A 1 82 ? -8.087 10.542 6.552 1.00 88.81 82 GLY A N 1
ATOM 560 C CA . GLY A 1 82 ? -8.282 9.700 7.735 1.00 88.81 82 GLY A CA 1
ATOM 561 C C . GLY A 1 82 ? -7.054 8.862 8.091 1.00 88.81 82 GLY A C 1
ATOM 562 O O . GLY A 1 82 ? -7.016 8.299 9.183 1.00 88.81 82 GLY A O 1
ATOM 563 N N . ILE A 1 83 ? -6.063 8.783 7.197 1.00 91.06 83 ILE A N 1
ATOM 564 C CA . ILE A 1 83 ? -4.821 8.053 7.442 1.00 91.06 83 ILE A CA 1
ATOM 565 C C . ILE A 1 83 ? -3.951 8.827 8.426 1.00 91.06 83 ILE A C 1
ATOM 567 O O . ILE A 1 83 ? -3.612 9.985 8.200 1.00 91.06 83 ILE A O 1
ATOM 571 N N . THR A 1 84 ? -3.574 8.167 9.518 1.00 91.88 84 THR A N 1
ATOM 572 C CA . THR A 1 84 ? -2.737 8.756 10.574 1.00 91.88 84 THR A CA 1
ATOM 573 C C . THR A 1 84 ? -1.321 8.194 10.587 1.00 91.88 84 THR A C 1
ATOM 575 O O . THR A 1 84 ? -0.430 8.797 11.178 1.00 91.88 84 THR A O 1
ATOM 578 N N . SER A 1 85 ? -1.086 7.052 9.936 1.00 92.88 85 SER A N 1
ATOM 579 C CA . SER A 1 85 ? 0.203 6.361 9.964 1.00 92.88 85 SER A CA 1
ATOM 580 C C . SER A 1 85 ? 0.487 5.630 8.659 1.00 92.88 85 SER A C 1
ATOM 582 O O . SER A 1 85 ? -0.374 4.910 8.145 1.00 92.88 85 SER A O 1
ATOM 584 N N . ILE A 1 86 ? 1.725 5.761 8.188 1.00 94.50 86 ILE A N 1
ATOM 585 C CA . ILE A 1 86 ? 2.308 4.990 7.089 1.00 94.50 86 ILE A CA 1
ATOM 586 C C . ILE A 1 86 ? 3.471 4.183 7.665 1.00 94.50 86 ILE A C 1
ATOM 588 O O . ILE A 1 86 ? 4.384 4.760 8.249 1.00 94.50 86 ILE A O 1
ATOM 592 N N . GLY A 1 87 ? 3.389 2.860 7.568 1.00 97.06 87 GLY A N 1
ATOM 593 C CA . GLY A 1 87 ? 4.354 1.921 8.130 1.00 97.06 87 GLY A CA 1
ATOM 594 C C . GLY A 1 87 ? 5.658 1.832 7.342 1.00 97.06 87 GLY A C 1
ATOM 595 O O . GLY A 1 87 ? 5.788 2.361 6.239 1.00 97.06 87 GLY A O 1
ATOM 596 N N . ASP A 1 88 ? 6.623 1.119 7.912 1.00 98.19 88 ASP A N 1
ATOM 597 C CA . ASP A 1 88 ? 7.943 0.927 7.317 1.00 98.19 88 ASP A CA 1
ATOM 598 C C . ASP A 1 88 ? 7.828 0.274 5.935 1.00 98.19 88 ASP A C 1
ATOM 600 O O . ASP A 1 88 ? 7.071 -0.680 5.738 1.00 98.19 88 ASP A O 1
ATOM 604 N N . ASN A 1 89 ? 8.596 0.781 4.968 1.00 98.12 89 ASN A N 1
ATOM 605 C CA . ASN A 1 89 ? 8.635 0.282 3.588 1.00 98.12 89 ASN A CA 1
ATOM 606 C C . ASN A 1 89 ? 7.265 0.211 2.879 1.00 98.12 89 ASN A C 1
ATOM 608 O O . ASN A 1 89 ? 7.152 -0.479 1.867 1.00 98.12 89 ASN A O 1
ATOM 612 N N . ALA A 1 90 ? 6.223 0.892 3.379 1.00 97.56 90 ALA A N 1
ATOM 613 C CA . ALA A 1 90 ? 4.851 0.759 2.878 1.00 97.56 90 ALA A CA 1
ATOM 614 C C . ALA A 1 90 ? 4.726 0.916 1.354 1.00 97.56 90 ALA A C 1
ATOM 616 O O . ALA A 1 90 ? 3.945 0.194 0.741 1.00 97.56 90 ALA A O 1
ATOM 617 N N . PHE A 1 91 ? 5.523 1.804 0.757 1.00 96.75 91 PHE A N 1
ATOM 618 C CA . PHE A 1 91 ? 5.623 2.049 -0.681 1.00 96.75 91 PHE A CA 1
ATOM 619 C C . PHE A 1 91 ? 7.058 1.886 -1.206 1.00 96.75 91 PHE A C 1
ATOM 621 O O . PHE A 1 91 ? 7.375 2.415 -2.268 1.00 96.75 91 PHE A O 1
ATOM 628 N N . ASN A 1 92 ? 7.943 1.173 -0.498 1.00 97.12 92 ASN A N 1
ATOM 629 C CA . ASN A 1 92 ? 9.314 0.978 -0.975 1.00 97.12 92 ASN A CA 1
ATOM 630 C C . ASN A 1 92 ? 9.312 0.362 -2.387 1.00 97.12 92 ASN A C 1
ATOM 632 O O . ASN A 1 92 ? 8.551 -0.567 -2.649 1.00 97.12 92 ASN A O 1
ATOM 636 N N . GLY A 1 93 ? 10.122 0.883 -3.308 1.00 96.75 93 GLY A 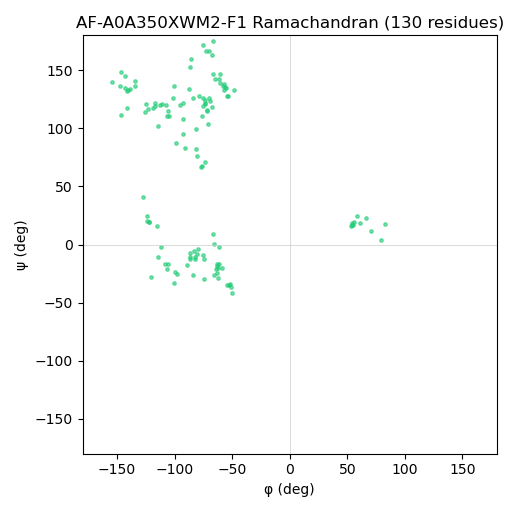N 1
ATOM 637 C CA . GLY A 1 93 ? 10.214 0.369 -4.679 1.00 96.75 93 GLY A CA 1
ATOM 638 C C . GLY A 1 93 ? 8.986 0.634 -5.557 1.00 96.75 93 GLY A C 1
ATOM 639 O O . GLY A 1 93 ? 8.891 0.072 -6.651 1.00 96.75 93 GLY A O 1
ATOM 640 N N . CYS A 1 94 ? 8.045 1.483 -5.127 1.00 96.31 94 CYS A N 1
ATOM 641 C CA . CYS A 1 94 ? 6.970 1.980 -5.990 1.00 96.31 94 CYS A CA 1
ATOM 642 C C . CYS A 1 94 ? 7.517 3.053 -6.948 1.00 96.31 94 CYS A C 1
ATOM 644 O O . CYS A 1 94 ? 7.193 4.232 -6.836 1.00 96.31 94 CYS A O 1
ATOM 646 N N . SER A 1 95 ? 8.379 2.655 -7.885 1.00 95.25 95 SER A N 1
ATOM 647 C CA . SER A 1 95 ? 9.144 3.583 -8.730 1.00 95.25 95 SER A CA 1
ATOM 648 C C . SER A 1 95 ? 8.281 4.468 -9.636 1.00 95.25 95 SER A C 1
ATOM 650 O O . SER A 1 95 ? 8.663 5.602 -9.912 1.00 95.25 95 SER A O 1
ATOM 652 N N . SER A 1 96 ? 7.099 3.996 -10.050 1.00 95.00 96 SER A N 1
ATOM 653 C CA . SER A 1 96 ? 6.147 4.796 -10.839 1.00 95.00 96 SER A CA 1
ATOM 654 C C . SER A 1 96 ? 5.296 5.756 -10.004 1.00 95.00 96 SER A C 1
ATOM 656 O O . SER A 1 96 ? 4.543 6.538 -10.587 1.00 95.00 96 SER A O 1
ATOM 658 N N . LEU A 1 97 ? 5.354 5.681 -8.668 1.00 92.25 97 LEU A N 1
ATOM 659 C CA . LEU A 1 97 ? 4.482 6.456 -7.792 1.00 92.25 97 LEU A CA 1
ATOM 660 C C . LEU A 1 97 ? 4.825 7.935 -7.911 1.00 92.25 97 LEU A C 1
ATOM 662 O O . LEU A 1 97 ? 5.929 8.353 -7.577 1.00 92.25 97 LEU A O 1
ATOM 666 N N . THR A 1 98 ? 3.859 8.729 -8.359 1.00 86.88 98 THR A N 1
ATOM 667 C CA . THR A 1 98 ? 3.988 10.187 -8.402 1.00 86.88 98 THR A CA 1
ATOM 668 C C . THR A 1 98 ? 3.267 10.806 -7.215 1.00 86.88 98 THR A C 1
ATOM 670 O O . THR A 1 98 ? 2.147 10.407 -6.888 1.00 86.88 98 THR A O 1
ATOM 673 N N . ALA A 1 99 ? 3.882 11.793 -6.565 1.00 69.69 99 ALA A N 1
ATOM 674 C CA . ALA A 1 99 ? 3.212 12.527 -5.500 1.00 69.69 99 ALA A CA 1
ATOM 675 C C . ALA A 1 99 ? 2.154 13.474 -6.088 1.00 69.69 99 ALA A C 1
ATOM 677 O O . ALA A 1 99 ? 2.481 14.374 -6.858 1.00 69.69 99 ALA A O 1
ATOM 678 N N . SER A 1 100 ? 0.890 13.312 -5.683 1.00 62.28 100 SER A N 1
ATOM 679 C CA . SER A 1 100 ? -0.076 14.414 -5.739 1.00 62.28 100 SER A CA 1
ATOM 680 C C . SER A 1 100 ? 0.041 15.210 -4.445 1.00 62.28 100 SER A C 1
ATOM 682 O O . SER A 1 100 ? 0.095 14.634 -3.356 1.00 62.28 100 SER A O 1
ATOM 684 N N . TYR A 1 101 ? 0.092 16.533 -4.563 1.00 52.81 101 TYR A N 1
ATOM 685 C CA . TYR A 1 101 ? 0.443 17.479 -3.499 1.00 52.81 101 TYR A CA 1
ATOM 686 C C . TYR A 1 101 ? -0.485 17.478 -2.260 1.00 52.81 101 TYR A C 1
ATOM 688 O O . TYR A 1 101 ? -0.182 18.168 -1.290 1.00 52.81 101 TYR A O 1
ATOM 696 N N . ASP A 1 102 ? -1.557 16.678 -2.243 1.00 57.66 102 ASP A N 1
ATOM 697 C CA . ASP A 1 102 ? -2.600 16.684 -1.203 1.00 57.66 102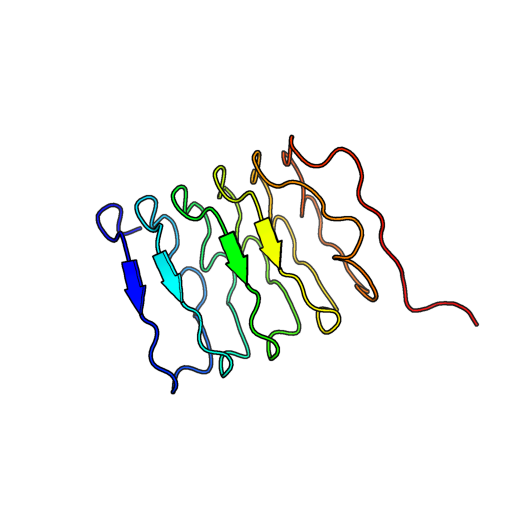 ASP A CA 1
ATOM 698 C C . ASP A 1 102 ? -2.656 15.429 -0.304 1.00 57.66 102 ASP A C 1
ATOM 700 O O . ASP A 1 102 ? -3.467 15.373 0.621 1.00 57.66 102 ASP A O 1
ATOM 704 N N . PHE A 1 103 ? -1.817 14.407 -0.519 1.00 59.88 103 PHE A N 1
ATOM 705 C CA . PHE A 1 103 ? -2.032 13.088 0.110 1.00 59.88 103 PHE A CA 1
ATOM 706 C C . PHE A 1 103 ? -1.714 12.973 1.611 1.00 59.88 103 PHE A C 1
ATOM 708 O O . PHE A 1 103 ? -2.089 11.976 2.225 1.00 59.88 103 PHE A O 1
ATOM 715 N N . LEU A 1 104 ? -1.031 13.945 2.225 1.00 62.53 104 LEU A N 1
ATOM 716 C CA . LEU A 1 104 ? -0.497 13.812 3.593 1.00 62.53 104 LEU A CA 1
ATOM 717 C C . LEU A 1 104 ? -0.908 14.958 4.522 1.00 62.53 104 LEU A C 1
ATOM 719 O O . LEU A 1 104 ? -0.122 15.431 5.349 1.00 62.53 104 LEU A O 1
ATOM 723 N N . TYR A 1 105 ? -2.162 15.390 4.414 1.00 65.06 105 TYR A N 1
ATOM 724 C CA . TYR A 1 105 ? -2.795 16.155 5.481 1.00 65.06 105 TYR A CA 1
ATOM 725 C C . TYR A 1 105 ? -3.091 15.215 6.657 1.00 65.06 105 TYR A C 1
ATOM 727 O O . TYR A 1 105 ? -3.920 14.318 6.540 1.00 65.06 105 TYR A O 1
ATOM 735 N N . TYR A 1 106 ? -2.441 15.459 7.800 1.00 72.19 106 TYR A N 1
ATOM 736 C CA . TYR A 1 106 ? -2.690 14.820 9.103 1.00 72.19 106 TYR A CA 1
ATOM 737 C C . TYR A 1 106 ? -2.039 13.456 9.372 1.00 72.19 106 TYR A C 1
ATOM 739 O O . TYR A 1 106 ? -2.442 12.782 10.320 1.00 72.19 106 TYR A O 1
ATOM 747 N N . VAL A 1 107 ? -1.013 13.066 8.615 1.00 82.94 107 VAL A N 1
ATOM 748 C CA . VAL A 1 107 ? -0.221 11.874 8.954 1.00 82.94 107 VAL A CA 1
ATOM 749 C C . VAL A 1 107 ? 0.706 12.189 10.133 1.00 82.94 107 VAL A C 1
ATOM 751 O O . VAL A 1 107 ? 1.560 13.072 10.050 1.00 82.94 107 VAL A O 1
ATOM 754 N N . ASP A 1 108 ? 0.530 11.463 11.239 1.00 85.75 108 ASP A N 1
ATOM 755 C CA . ASP A 1 108 ? 1.301 11.625 12.476 1.00 85.75 108 ASP A CA 1
ATOM 756 C C . ASP A 1 108 ? 2.629 10.855 12.436 1.00 85.75 108 ASP A C 1
ATOM 758 O O . ASP A 1 108 ? 3.585 11.227 13.120 1.00 85.75 108 ASP A O 1
ATOM 762 N N . TYR A 1 109 ? 2.691 9.779 11.645 1.00 88.62 109 TYR A N 1
ATOM 763 C CA . TYR A 1 109 ? 3.846 8.890 11.558 1.00 88.62 109 TYR A CA 1
ATOM 764 C C . TYR A 1 109 ? 4.109 8.415 10.126 1.00 88.62 109 TYR A C 1
ATOM 766 O O . TYR A 1 109 ? 3.203 7.935 9.442 1.00 88.62 109 TYR A O 1
ATOM 774 N N . ILE A 1 110 ? 5.373 8.507 9.704 1.00 90.88 110 ILE A N 1
ATOM 775 C CA . ILE A 1 110 ? 5.892 7.916 8.468 1.00 90.88 110 ILE A CA 1
ATOM 776 C C . ILE A 1 110 ? 7.079 7.033 8.850 1.00 90.88 110 ILE A C 1
ATOM 778 O O . ILE A 1 110 ? 8.051 7.512 9.436 1.00 90.88 110 ILE A O 1
ATOM 782 N N . GLY A 1 111 ? 6.973 5.750 8.525 1.00 93.94 111 GLY A N 1
ATOM 783 C CA . GLY A 1 111 ? 7.967 4.735 8.825 1.00 93.94 111 GLY A CA 1
ATOM 784 C C . GLY A 1 111 ? 9.254 4.881 8.021 1.00 93.94 111 GLY A C 1
ATOM 785 O O . GLY A 1 111 ? 9.334 5.585 7.005 1.00 93.94 111 GLY A O 1
ATOM 786 N N . THR A 1 112 ? 10.269 4.153 8.462 1.00 96.31 112 THR A N 1
ATOM 787 C CA . THR A 1 112 ? 11.568 4.049 7.802 1.00 96.31 112 THR A CA 1
ATOM 788 C C . THR A 1 112 ? 11.389 3.553 6.374 1.00 96.31 112 THR A C 1
ATOM 790 O O . THR A 1 112 ? 10.667 2.588 6.124 1.00 96.31 112 THR A O 1
ATOM 793 N N . SER A 1 113 ? 12.044 4.219 5.421 1.00 95.56 113 SER A N 1
ATOM 794 C CA . SER A 1 113 ? 12.044 3.820 4.008 1.00 95.56 113 SER A CA 1
ATOM 795 C C . SER A 1 113 ? 10.651 3.681 3.375 1.00 95.56 113 SER A C 1
ATOM 797 O O . SER A 1 113 ? 10.524 3.063 2.322 1.00 95.56 113 SER A O 1
ATOM 799 N N . SER A 1 114 ? 9.607 4.285 3.967 1.00 93.81 114 SER A N 1
ATOM 800 C CA . SER A 1 114 ? 8.221 4.185 3.475 1.00 93.81 114 SER A CA 1
ATOM 801 C C . SER A 1 114 ? 8.087 4.527 1.995 1.00 93.81 114 SER A C 1
ATOM 803 O O . SER A 1 114 ? 7.271 3.921 1.318 1.00 93.81 114 SER A O 1
ATOM 805 N N . PHE A 1 115 ? 8.901 5.464 1.506 1.00 93.38 115 PHE A N 1
ATOM 806 C CA . PHE A 1 115 ? 8.947 5.911 0.112 1.00 93.38 115 PHE A CA 1
ATOM 807 C C . PHE A 1 115 ? 10.355 5.771 -0.495 1.00 93.38 115 PHE A C 1
ATOM 809 O O . PHE A 1 115 ? 10.729 6.528 -1.389 1.00 93.38 115 PHE A O 1
ATOM 816 N N . ALA A 1 116 ? 11.185 4.862 0.030 1.00 93.31 116 ALA A N 1
ATOM 817 C CA . ALA A 1 116 ? 12.492 4.597 -0.567 1.00 93.31 116 ALA A CA 1
ATOM 818 C C . ALA A 1 116 ? 12.315 4.003 -1.973 1.00 93.31 116 ALA A C 1
ATOM 820 O O . ALA A 1 116 ? 11.401 3.211 -2.192 1.00 93.31 116 ALA A O 1
ATOM 821 N N . ASP A 1 117 ? 13.181 4.386 -2.909 1.00 94.62 117 ASP A N 1
ATOM 822 C CA . ASP A 1 117 ? 13.142 3.955 -4.316 1.00 94.62 117 ASP A CA 1
ATOM 823 C C . ASP A 1 117 ? 11.848 4.344 -5.071 1.00 94.62 117 ASP A C 1
ATOM 825 O O . ASP A 1 117 ? 11.541 3.806 -6.137 1.00 94.62 117 ASP A O 1
ATOM 829 N N . CYS A 1 118 ? 11.086 5.312 -4.546 1.00 91.06 118 CYS A N 1
ATOM 830 C CA . CYS A 1 118 ? 10.002 5.974 -5.273 1.00 91.06 118 CYS A CA 1
ATOM 831 C C . CYS A 1 118 ? 10.573 7.065 -6.187 1.00 91.06 118 CYS A C 1
ATOM 833 O O . CYS A 1 118 ? 10.595 8.242 -5.834 1.00 91.06 118 CYS A O 1
ATOM 835 N N . GLU A 1 119 ? 11.052 6.667 -7.362 1.00 91.00 119 GLU A N 1
ATOM 836 C CA . GLU A 1 119 ? 11.725 7.564 -8.313 1.00 91.00 119 GLU A CA 1
ATOM 837 C C . GLU A 1 119 ? 10.809 8.654 -8.897 1.00 91.00 119 GLU A C 1
ATOM 839 O O . GLU A 1 119 ? 11.294 9.719 -9.265 1.00 91.00 119 GLU A O 1
ATOM 844 N N . GLY A 1 120 ? 9.493 8.416 -8.960 1.00 84.69 120 GLY A N 1
ATOM 845 C CA . GLY A 1 120 ? 8.502 9.393 -9.427 1.00 84.69 120 GLY A CA 1
ATOM 846 C C . GLY A 1 120 ? 8.089 10.457 -8.400 1.00 84.69 120 GLY A C 1
ATOM 847 O O . GLY A 1 120 ? 7.300 11.348 -8.727 1.00 84.69 120 GLY A O 1
ATOM 848 N N . ILE A 1 121 ? 8.578 10.381 -7.155 1.00 84.38 121 ILE A N 1
ATOM 849 C CA . ILE A 1 121 ? 8.289 11.372 -6.109 1.00 84.38 121 ILE A CA 1
ATOM 850 C C . ILE A 1 121 ? 9.382 12.445 -6.114 1.00 84.38 121 ILE A C 1
ATOM 852 O O . ILE A 1 121 ? 10.403 12.316 -5.444 1.00 84.38 121 ILE A O 1
ATOM 856 N N . ASP A 1 122 ? 9.129 13.551 -6.815 1.00 78.06 122 ASP A N 1
ATOM 857 C CA . ASP A 1 122 ? 10.044 14.706 -6.836 1.00 78.06 122 ASP A CA 1
ATOM 858 C C . ASP A 1 122 ? 10.000 15.528 -5.537 1.00 78.06 122 ASP A C 1
ATOM 860 O O . ASP A 1 122 ? 10.976 16.164 -5.137 1.00 78.06 122 ASP A O 1
ATOM 864 N N . SER A 1 123 ? 8.846 15.550 -4.867 1.00 74.94 123 SER A N 1
ATOM 865 C CA . SER A 1 123 ? 8.665 16.250 -3.596 1.00 74.94 123 SER A CA 1
ATOM 866 C C . SER A 1 123 ? 7.541 15.621 -2.786 1.00 74.94 123 SER A C 1
ATOM 868 O O . SER A 1 123 ? 6.490 15.295 -3.337 1.00 74.94 123 SER A O 1
ATOM 870 N N . LEU A 1 124 ? 7.737 15.510 -1.473 1.00 71.94 124 LEU A N 1
ATOM 871 C CA . LEU A 1 124 ? 6.709 15.076 -0.533 1.00 71.94 124 LEU A CA 1
ATOM 872 C C . LEU A 1 124 ? 6.453 16.198 0.474 1.00 71.94 124 LEU A C 1
ATOM 874 O O . LEU A 1 124 ? 7.350 16.570 1.229 1.00 71.94 124 LEU A O 1
ATOM 878 N N . THR A 1 125 ? 5.234 16.735 0.495 1.00 69.19 125 THR A N 1
ATOM 879 C CA . THR A 1 125 ? 4.821 17.705 1.519 1.00 69.19 125 THR A CA 1
ATOM 880 C C . THR A 1 125 ? 3.975 16.990 2.565 1.00 69.19 125 THR A C 1
ATOM 882 O O . THR A 1 125 ? 2.996 16.335 2.219 1.00 69.19 125 THR A O 1
ATOM 885 N N . VAL A 1 126 ? 4.355 17.104 3.840 1.00 67.44 126 VAL A N 1
ATOM 886 C CA . VAL A 1 126 ? 3.658 16.477 4.973 1.00 67.44 126 VAL A CA 1
ATOM 887 C C . VAL A 1 126 ? 3.133 17.571 5.895 1.00 67.44 126 VAL A C 1
ATOM 889 O O . VAL A 1 126 ? 3.918 18.371 6.407 1.00 67.44 126 VAL A O 1
ATOM 892 N N . TYR A 1 127 ? 1.819 17.601 6.135 1.00 65.62 127 TYR A N 1
ATOM 893 C CA . TYR A 1 127 ? 1.193 18.556 7.051 1.00 65.62 127 TYR A CA 1
ATOM 894 C C . TYR A 1 127 ? 0.782 17.855 8.348 1.00 65.62 127 TYR A C 1
ATOM 896 O O . TYR A 1 127 ? -0.105 17.003 8.359 1.00 65.62 127 TYR A O 1
ATOM 904 N N . ASN A 1 128 ? 1.401 18.235 9.467 1.00 59.06 128 ASN A N 1
ATOM 905 C CA . ASN A 1 128 ? 1.035 17.741 10.797 1.00 59.06 128 ASN A CA 1
ATOM 906 C C . ASN A 1 128 ? -0.101 18.598 11.405 1.00 59.06 128 ASN A C 1
ATOM 908 O O . ASN A 1 128 ? -0.199 19.791 11.127 1.00 59.06 128 ASN A O 1
ATOM 912 N N . ARG A 1 129 ? -0.929 18.028 12.295 1.00 59.06 129 ARG A N 1
ATOM 913 C CA . ARG A 1 129 ? -1.986 18.736 13.051 1.00 59.06 129 ARG A CA 1
ATOM 914 C C . ARG A 1 129 ? -1.489 19.768 14.079 1.00 59.06 129 ARG A C 1
ATOM 916 O O . ARG A 1 129 ? -2.297 20.272 14.855 1.00 59.06 129 ARG A O 1
ATOM 923 N N . LYS A 1 130 ? -0.201 20.111 14.134 1.00 49.56 130 LYS A N 1
ATOM 924 C CA . LYS A 1 130 ? 0.318 21.046 15.145 1.00 49.56 130 LYS A CA 1
ATOM 925 C C . LYS A 1 130 ? 0.483 22.472 14.618 1.00 49.56 130 LYS A C 1
ATOM 927 O O . LYS A 1 130 ? 1.581 22.885 14.266 1.00 49.56 130 LYS A O 1
ATOM 932 N N . CYS A 1 131 ? -0.597 23.244 14.708 1.00 41.16 131 CYS A N 1
ATOM 933 C CA . CYS A 1 131 ? -0.504 24.629 15.170 1.00 41.16 131 CYS A CA 1
ATOM 934 C C . CYS A 1 131 ? -1.255 24.718 16.507 1.00 41.16 131 CYS A C 1
ATOM 936 O O . CYS A 1 131 ? -2.485 24.722 16.524 1.00 41.16 131 CYS A O 1
ATOM 938 N N . ILE A 1 132 ? -0.500 24.729 17.610 1.00 42.38 132 ILE A N 1
ATOM 939 C CA . ILE A 1 132 ? -0.894 25.371 18.873 1.00 42.38 132 ILE A CA 1
ATOM 940 C C . ILE A 1 132 ? -0.030 26.617 18.999 1.00 42.38 132 ILE A C 1
ATOM 942 O O . ILE A 1 132 ? 1.176 26.484 18.686 1.00 42.38 132 ILE A O 1
#